Protein AF-A0A848YQM8-F1 (afdb_monomer_lite)

Foldseek 3Di:
DVVVCVVVVVDQKDKDQCCALVVFPPPAIDMDGPCQVVQLVVQPDDDPPDDDDPDRDPNSNDNDNDDDPSVCRNCVSCVVCPPPNSVVQFVVLLVVQVVVQVVVVVVQWDWDDDSPGNKTKIDHPPCQVCQQVVQVVVVVVVPDHWHWDQDPNGITIMDGRHD

Secondary structure (DSSP, 8-state):
-GGGGTTGGG-SEEEEEHHHHS-PPSS-EEEEES-HHHHHHHH----TTS---SS--GGGSSS-SS---THHHHHHHHHHHHHHHHHHHHHHHHHHHHHHHHHHHHTTPEE-S---SSEEEEE-TT-GGGHHHHHHHHHHHTS---EEEEETTEEEEEEE---

Sequence (163 aa):
MRHLVDGAERADSWAIDAHKWLDTPYDCGMAVCAHPEEVKNLLAFDAPYVPNISGLPQKDMVLELSRAARGIEVWAPLHSLERKGTAELIERCCEHAQTFAQGLEAQGFTILNEVVQNQVVATIDGHEEHMVALAKHVQISGECWFGNTVWQGRKAIRISVSN

pLDDT: mean 94.63, std 3.79, range [70.88, 98.69]

Structure (mmCIF, N/CA/C/O backbone):
data_AF-A0A848YQM8-F1
#
_entry.id   AF-A0A848YQM8-F1
#
loop_
_atom_site.group_PDB
_atom_site.id
_atom_site.type_symbol
_atom_site.label_atom_id
_atom_site.label_alt_id
_atom_site.label_comp_id
_atom_site.label_asym_id
_atom_site.label_entity_id
_atom_site.label_seq_id
_atom_site.pdbx_PDB_ins_code
_atom_site.Cartn_x
_atom_site.Cartn_y
_atom_site.Cartn_z
_atom_site.occupancy
_atom_site.B_iso_or_equiv
_atom_site.auth_seq_id
_atom_site.auth_comp_id
_atom_site.auth_asym_id
_atom_site.auth_atom_id
_atom_site.pdbx_PDB_model_num
ATOM 1 N N . MET A 1 1 ? -8.409 -12.814 -4.570 1.00 84.06 1 MET A N 1
ATOM 2 C CA . MET A 1 1 ? -8.573 -11.337 -4.561 1.00 84.06 1 MET A CA 1
ATOM 3 C C . MET A 1 1 ? -8.651 -10.660 -5.946 1.00 84.06 1 MET A C 1
ATOM 5 O O . MET A 1 1 ? -8.867 -9.459 -5.988 1.00 84.06 1 MET A O 1
ATOM 9 N N . ARG A 1 2 ? -8.517 -11.367 -7.087 1.00 87.38 2 ARG A N 1
ATOM 10 C CA . ARG A 1 2 ? -8.490 -10.739 -8.433 1.00 87.38 2 ARG A CA 1
ATOM 11 C C . ARG A 1 2 ? -9.737 -9.911 -8.785 1.00 87.38 2 ARG A C 1
ATOM 13 O O . ARG A 1 2 ? -9.587 -8.876 -9.412 1.00 87.38 2 ARG A O 1
ATOM 20 N N . HIS A 1 3 ? -10.914 -10.329 -8.324 1.00 92.62 3 HIS A N 1
ATOM 21 C CA . HIS A 1 3 ? -12.174 -9.616 -8.565 1.00 92.62 3 HIS A CA 1
ATOM 22 C C . HIS A 1 3 ? -12.184 -8.173 -8.019 1.00 92.62 3 HIS A C 1
ATOM 24 O O . HIS A 1 3 ? -12.946 -7.337 -8.485 1.00 92.62 3 HIS A O 1
ATOM 30 N N . LEU A 1 4 ? -11.323 -7.855 -7.041 1.00 92.62 4 LEU A N 1
ATOM 31 C CA . LEU A 1 4 ? -11.216 -6.506 -6.469 1.00 92.62 4 LEU A CA 1
ATOM 32 C C . LEU A 1 4 ? -10.624 -5.483 -7.441 1.00 92.62 4 LEU A C 1
ATOM 34 O O . LEU A 1 4 ? -10.710 -4.285 -7.191 1.00 92.62 4 LEU A O 1
ATOM 38 N N . VAL A 1 5 ? -9.995 -5.954 -8.517 1.00 93.31 5 VAL A N 1
ATOM 39 C CA . VAL A 1 5 ? -9.401 -5.116 -9.561 1.00 93.31 5 VAL A CA 1
ATOM 40 C C . VAL A 1 5 ? -10.067 -5.349 -10.919 1.00 93.31 5 VAL A C 1
ATOM 42 O O . VAL A 1 5 ? -9.480 -5.041 -11.953 1.00 93.31 5 VAL A O 1
ATOM 45 N N . ASP A 1 6 ? -11.290 -5.887 -10.940 1.00 95.88 6 ASP A N 1
ATOM 46 C CA . ASP A 1 6 ? -12.057 -6.028 -12.179 1.00 95.88 6 ASP A CA 1
ATOM 47 C C . ASP A 1 6 ? -12.321 -4.645 -12.797 1.00 95.88 6 ASP A C 1
ATOM 49 O O . ASP A 1 6 ? -12.800 -3.720 -12.136 1.00 95.88 6 ASP A O 1
ATOM 53 N N . GLY A 1 7 ? -11.995 -4.481 -14.080 1.00 96.25 7 GLY A N 1
ATOM 54 C CA . GLY A 1 7 ? -12.078 -3.198 -14.773 1.00 96.25 7 GLY A CA 1
ATOM 55 C C . GLY A 1 7 ? -10.799 -2.362 -14.700 1.00 96.25 7 GLY A C 1
ATOM 56 O O . GLY A 1 7 ? -10.710 -1.360 -15.415 1.00 96.25 7 GLY A O 1
ATOM 57 N N . ALA A 1 8 ? -9.809 -2.745 -13.881 1.00 93.94 8 ALA A N 1
ATOM 58 C CA . ALA A 1 8 ? -8.535 -2.029 -13.786 1.00 93.94 8 ALA A CA 1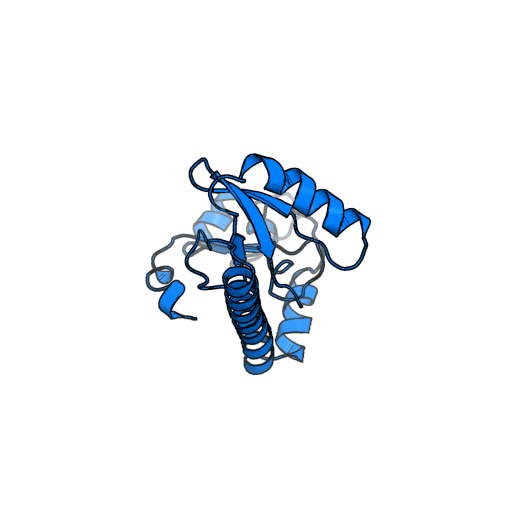
ATOM 59 C C . ALA A 1 8 ? -7.734 -2.092 -15.096 1.00 93.94 8 ALA A C 1
ATOM 61 O O . ALA A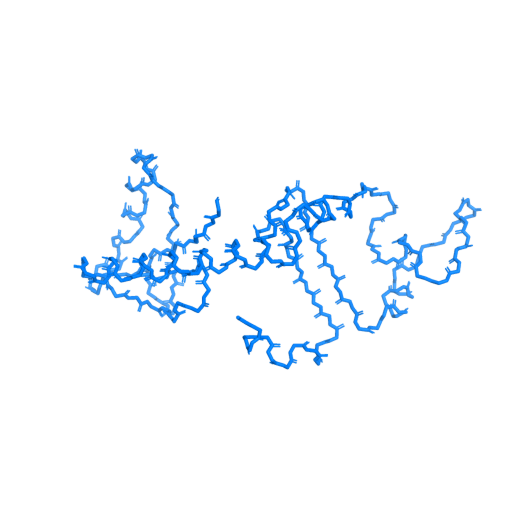 1 8 ? -6.943 -1.197 -15.383 1.00 93.94 8 ALA A O 1
ATOM 62 N N . GLU A 1 9 ? -7.966 -3.102 -15.936 1.00 93.69 9 GLU A N 1
ATOM 63 C CA . GLU A 1 9 ? -7.370 -3.217 -17.270 1.00 93.69 9 GLU A CA 1
ATOM 64 C C . GLU A 1 9 ? -7.751 -2.070 -18.219 1.00 93.69 9 GLU A C 1
ATOM 66 O O . GLU A 1 9 ? -7.092 -1.884 -19.237 1.00 93.69 9 GLU A O 1
ATOM 71 N N . ARG A 1 10 ? -8.795 -1.295 -17.891 1.00 96.38 10 ARG A N 1
ATOM 72 C CA . ARG A 1 10 ? -9.205 -0.105 -18.652 1.00 96.38 10 ARG A CA 1
ATOM 73 C C . ARG A 1 10 ? -8.457 1.168 -18.251 1.00 96.38 10 ARG A C 1
ATOM 75 O O . ARG A 1 10 ? -8.708 2.210 -18.845 1.00 96.38 10 ARG A O 1
ATOM 82 N N . ALA A 1 11 ? -7.622 1.122 -17.215 1.00 97.19 11 ALA A N 1
ATOM 83 C CA . ALA A 1 11 ? -6.862 2.286 -16.780 1.00 97.19 11 ALA A CA 1
ATOM 84 C C . ALA A 1 11 ? -5.669 2.542 -17.711 1.00 97.19 11 ALA A C 1
ATOM 86 O O . ALA A 1 11 ? -4.944 1.615 -18.066 1.00 97.19 11 ALA A O 1
ATOM 87 N N . ASP A 1 12 ? -5.412 3.812 -18.031 1.00 97.56 12 ASP A N 1
ATOM 88 C CA . ASP A 1 12 ? -4.255 4.209 -18.844 1.00 97.56 12 ASP A CA 1
ATOM 89 C C . ASP A 1 12 ? -2.919 4.041 -18.104 1.00 97.56 12 ASP A C 1
ATOM 91 O O . ASP A 1 12 ? -1.862 3.928 -18.729 1.00 97.56 12 ASP A O 1
ATOM 95 N N . SER A 1 13 ? -2.944 4.018 -16.766 1.00 95.81 13 SER A N 1
ATOM 96 C CA . SER A 1 13 ? -1.752 3.776 -15.952 1.00 95.81 13 SER A CA 1
ATOM 97 C C . SER A 1 13 ? -2.066 3.232 -14.558 1.00 95.81 13 SER A C 1
ATOM 99 O O . SER A 1 13 ? -3.145 3.477 -14.014 1.00 95.81 13 SER A O 1
ATOM 101 N N . TRP A 1 14 ? -1.129 2.470 -13.990 1.00 96.38 14 TRP A N 1
ATOM 102 C CA . TRP A 1 14 ? -1.172 1.913 -12.638 1.00 96.38 14 TRP A CA 1
ATOM 103 C C . TRP A 1 14 ? 0.087 2.338 -11.880 1.00 96.38 14 TRP A C 1
ATOM 105 O O . TRP A 1 14 ? 1.192 2.254 -12.418 1.00 96.38 14 TRP A O 1
ATOM 115 N N . ALA A 1 15 ? -0.071 2.726 -10.616 1.00 95.12 15 ALA A N 1
ATOM 116 C CA . ALA A 1 15 ? 1.039 2.940 -9.693 1.00 95.12 15 ALA A CA 1
ATOM 117 C C . ALA A 1 15 ? 1.070 1.814 -8.654 1.00 95.12 15 ALA A C 1
ATOM 119 O O . ALA A 1 15 ? 0.035 1.445 -8.097 1.00 95.12 15 ALA A O 1
ATOM 120 N N . ILE A 1 16 ? 2.255 1.263 -8.405 1.00 94.00 16 ILE A N 1
ATOM 121 C CA . ILE A 1 16 ? 2.463 0.134 -7.499 1.00 94.00 16 ILE A CA 1
ATOM 122 C C . ILE A 1 16 ? 3.617 0.468 -6.563 1.00 94.00 16 ILE A C 1
ATOM 124 O O . ILE A 1 16 ? 4.733 0.720 -7.009 1.00 94.00 16 ILE A O 1
ATOM 128 N N . ASP A 1 17 ? 3.363 0.392 -5.263 1.00 94.94 17 ASP A N 1
ATOM 129 C CA . ASP A 1 17 ? 4.403 0.450 -4.240 1.00 94.94 17 ASP A CA 1
ATOM 130 C C . ASP A 1 17 ? 4.809 -0.979 -3.869 1.00 94.94 17 ASP A C 1
ATOM 132 O O . ASP A 1 17 ? 4.209 -1.603 -2.989 1.00 94.94 17 ASP A O 1
ATOM 136 N N . ALA A 1 18 ? 5.816 -1.517 -4.558 1.00 92.69 18 ALA A N 1
ATOM 137 C CA . ALA A 1 18 ? 6.329 -2.859 -4.282 1.00 92.69 18 ALA A CA 1
ATOM 138 C C . ALA A 1 18 ? 6.853 -2.970 -2.839 1.00 92.69 18 ALA A C 1
ATOM 140 O O . ALA A 1 18 ? 6.615 -3.972 -2.167 1.00 92.69 18 ALA A O 1
ATOM 141 N N . HIS A 1 19 ? 7.419 -1.876 -2.319 1.00 92.94 19 HIS A N 1
ATOM 142 C CA . HIS A 1 19 ? 7.943 -1.785 -0.953 1.00 92.94 19 HIS A CA 1
ATOM 143 C C . HIS A 1 19 ? 6.876 -1.842 0.152 1.00 92.94 19 HIS A C 1
ATOM 145 O O . HIS A 1 19 ? 7.193 -1.695 1.330 1.00 92.94 19 HIS A O 1
ATOM 151 N N . LYS A 1 20 ? 5.598 -1.998 -0.213 1.00 92.12 20 LYS A N 1
ATOM 152 C CA . LYS A 1 20 ? 4.518 -2.263 0.736 1.00 92.12 20 LYS A CA 1
ATOM 153 C C . LYS A 1 20 ? 4.334 -3.763 0.920 1.00 92.12 20 LYS A C 1
ATOM 155 O O . LYS A 1 20 ? 4.888 -4.351 1.835 1.00 92.12 20 LYS A O 1
ATOM 160 N N . TRP A 1 21 ? 3.516 -4.381 0.073 1.00 90.00 21 TRP A N 1
ATOM 161 C CA . TRP A 1 21 ? 3.044 -5.748 0.306 1.00 90.00 21 TRP A CA 1
ATOM 162 C C . TRP A 1 21 ? 3.803 -6.805 -0.499 1.00 90.00 21 TRP A C 1
ATOM 164 O O . TRP A 1 21 ? 3.585 -7.993 -0.289 1.00 90.00 21 TRP A O 1
ATOM 174 N N . LEU A 1 22 ? 4.690 -6.384 -1.410 1.00 89.12 22 LEU A N 1
ATOM 175 C CA . LEU A 1 22 ? 5.502 -7.290 -2.227 1.00 89.12 22 LEU A CA 1
ATOM 176 C C . LEU A 1 22 ? 6.841 -7.651 -1.565 1.00 89.12 22 LEU A C 1
ATOM 178 O O . LEU A 1 22 ? 7.686 -8.267 -2.205 1.00 89.12 22 LEU A O 1
ATOM 182 N N . ASP A 1 23 ? 7.022 -7.277 -0.295 1.00 87.69 23 ASP A N 1
ATOM 183 C CA . ASP A 1 23 ? 8.195 -7.631 0.511 1.00 87.69 23 ASP A CA 1
ATOM 184 C C . ASP A 1 23 ? 9.527 -7.178 -0.123 1.00 87.69 23 ASP A C 1
ATOM 186 O O . ASP A 1 23 ? 10.541 -7.872 -0.089 1.00 87.69 23 ASP A O 1
ATOM 190 N N . THR A 1 24 ? 9.518 -5.996 -0.751 1.00 92.06 24 THR A N 1
ATOM 191 C CA . THR A 1 24 ? 10.726 -5.354 -1.287 1.00 92.06 24 THR A CA 1
ATOM 192 C C . THR A 1 24 ? 11.199 -4.237 -0.347 1.00 92.06 24 THR A C 1
ATOM 194 O O . THR A 1 24 ? 10.374 -3.600 0.312 1.00 92.06 24 THR A O 1
ATOM 197 N N . PRO A 1 25 ? 12.502 -3.916 -0.293 1.00 90.94 25 PRO A N 1
ATOM 198 C CA . PRO A 1 25 ? 12.985 -2.772 0.477 1.00 90.94 25 PRO A CA 1
ATOM 199 C C . PRO A 1 25 ? 12.498 -1.433 -0.102 1.00 90.94 25 PRO A C 1
ATOM 201 O O . PRO A 1 25 ? 12.072 -1.340 -1.255 1.00 90.94 25 PRO A O 1
ATOM 204 N N . TYR A 1 26 ? 12.574 -0.378 0.714 1.00 92.31 26 TYR A N 1
ATOM 205 C CA . TYR A 1 26 ? 12.494 1.000 0.226 1.00 92.31 26 TYR A CA 1
ATOM 206 C C . TYR A 1 26 ? 13.811 1.393 -0.474 1.00 92.31 26 TYR A C 1
ATOM 208 O O . TYR A 1 26 ? 14.879 1.050 0.027 1.00 92.31 26 TYR A O 1
ATOM 216 N N . ASP A 1 27 ? 13.799 2.172 -1.559 1.00 90.81 27 ASP A N 1
ATOM 217 C CA . ASP A 1 27 ? 12.653 2.671 -2.325 1.00 90.81 27 ASP A CA 1
ATOM 218 C C . ASP A 1 27 ? 12.252 1.705 -3.455 1.00 90.81 27 ASP A C 1
ATOM 220 O O . ASP A 1 27 ? 13.081 1.264 -4.241 1.00 90.81 27 ASP A O 1
ATOM 224 N N . CYS A 1 28 ? 10.959 1.396 -3.601 1.00 92.44 28 CYS A N 1
ATOM 225 C CA . CYS A 1 28 ? 10.532 0.514 -4.691 1.00 92.44 28 CYS A CA 1
ATOM 226 C C . CYS A 1 28 ? 9.112 0.818 -5.167 1.00 92.44 28 CYS A C 1
ATOM 228 O O . CYS A 1 28 ? 8.128 0.301 -4.632 1.00 92.44 28 CYS A O 1
ATOM 230 N N . GLY A 1 29 ? 9.016 1.725 -6.137 1.00 92.31 29 GLY A N 1
ATOM 231 C CA . GLY A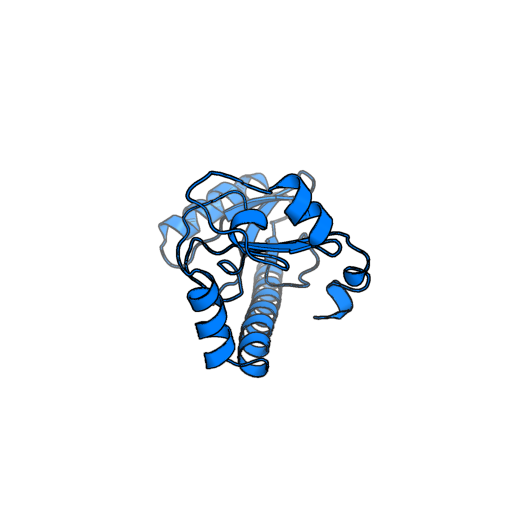 1 29 ? 7.778 2.091 -6.819 1.00 92.31 29 GLY A CA 1
ATOM 232 C C . GLY A 1 29 ? 7.842 1.733 -8.302 1.00 92.31 29 GLY A C 1
ATOM 233 O O . GLY A 1 29 ? 8.907 1.787 -8.922 1.00 92.31 29 GLY A O 1
ATOM 234 N N . MET A 1 30 ? 6.700 1.376 -8.878 1.00 92.81 30 MET A N 1
ATOM 235 C CA . MET A 1 30 ? 6.548 1.057 -10.293 1.00 92.81 30 MET A CA 1
ATOM 236 C C . MET A 1 30 ? 5.370 1.830 -10.877 1.00 92.81 30 MET A C 1
ATOM 238 O O . MET A 1 30 ? 4.312 1.928 -10.257 1.00 92.81 30 MET A O 1
ATOM 242 N N . ALA A 1 31 ? 5.550 2.329 -12.097 1.00 93.56 31 ALA A N 1
ATOM 243 C CA . ALA A 1 31 ? 4.473 2.837 -12.933 1.00 93.56 3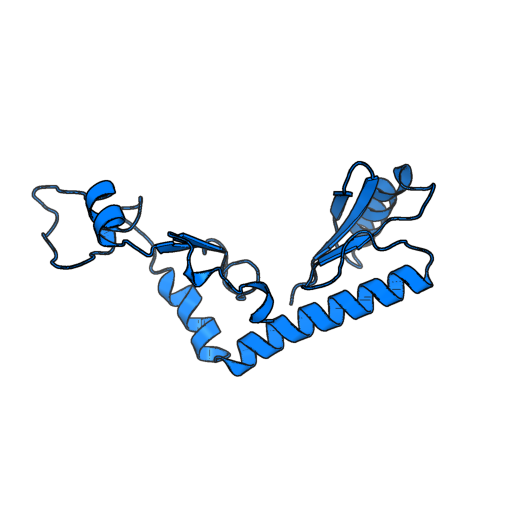1 ALA A CA 1
ATOM 244 C C . ALA A 1 31 ? 4.324 1.909 -14.141 1.00 93.56 31 ALA A C 1
ATOM 246 O O . ALA A 1 31 ? 5.307 1.599 -14.816 1.00 93.56 31 ALA A O 1
ATOM 247 N N . VAL A 1 32 ? 3.105 1.446 -14.395 1.00 94.38 32 VAL A N 1
ATOM 248 C CA . VAL A 1 32 ? 2.751 0.652 -15.575 1.00 94.38 32 VAL A CA 1
ATOM 249 C C . VAL A 1 32 ? 1.835 1.516 -16.426 1.00 94.38 32 VAL A C 1
ATOM 251 O O . VAL A 1 32 ? 0.795 1.937 -15.934 1.00 94.38 32 VAL A O 1
ATOM 254 N N . CYS A 1 33 ? 2.205 1.793 -17.674 1.00 95.38 33 CYS A N 1
ATOM 255 C CA . CYS A 1 33 ? 1.445 2.674 -18.564 1.00 95.38 33 CYS A CA 1
ATOM 256 C C . CYS A 1 33 ? 0.989 1.910 -19.808 1.00 95.38 33 CYS A C 1
ATOM 258 O O . CYS A 1 33 ? 1.789 1.204 -20.423 1.00 95.38 33 CYS A O 1
ATOM 260 N N . ALA A 1 34 ? -0.277 2.075 -20.191 1.00 96.31 34 ALA A N 1
ATOM 261 C CA . ALA A 1 34 ? -0.865 1.441 -21.370 1.00 96.31 34 ALA A CA 1
ATOM 262 C C . ALA A 1 34 ? -0.306 2.012 -22.686 1.00 96.31 34 ALA A C 1
ATOM 264 O O . ALA A 1 34 ? -0.202 1.285 -23.673 1.00 96.31 34 ALA A O 1
ATOM 265 N N . HIS A 1 35 ? 0.116 3.283 -22.671 1.00 96.06 35 HIS A N 1
ATOM 266 C CA . HIS A 1 35 ? 0.651 4.015 -23.828 1.00 96.06 35 HIS A CA 1
ATOM 267 C C . HIS A 1 35 ? 2.140 4.358 -23.620 1.00 96.06 35 HIS A C 1
ATOM 269 O O . HIS A 1 35 ? 2.492 5.512 -23.371 1.00 96.06 35 HIS A O 1
ATOM 275 N N . PRO A 1 36 ? 3.058 3.373 -23.665 1.00 95.50 36 PRO A N 1
ATOM 276 C CA . PRO A 1 36 ? 4.461 3.591 -23.306 1.00 95.50 36 PRO A CA 1
ATOM 277 C C . PRO A 1 36 ? 5.204 4.540 -24.258 1.00 95.50 36 PRO A C 1
ATOM 279 O O . PRO A 1 36 ? 6.129 5.223 -23.828 1.00 95.50 36 PRO A O 1
ATOM 282 N N . GLU A 1 37 ? 4.793 4.633 -25.525 1.00 95.94 37 GLU A N 1
ATOM 283 C CA . GLU A 1 37 ? 5.380 5.591 -26.472 1.00 95.94 37 GLU A CA 1
ATOM 284 C C . GLU A 1 37 ? 5.054 7.046 -26.098 1.00 95.94 37 GLU A C 1
ATOM 286 O O . GLU A 1 37 ? 5.875 7.932 -26.318 1.00 95.94 37 GLU A O 1
ATOM 291 N N . GLU A 1 38 ? 3.896 7.314 -25.484 1.00 96.00 38 GLU A N 1
ATOM 292 C CA . GLU A 1 38 ? 3.566 8.657 -24.988 1.00 96.00 38 GLU A CA 1
ATOM 293 C C . GLU A 1 38 ? 4.456 9.040 -23.804 1.00 96.00 38 GLU A C 1
ATOM 295 O O . GLU A 1 38 ? 4.987 10.149 -23.769 1.00 96.00 38 GLU A O 1
ATOM 300 N N . VAL A 1 39 ? 4.688 8.098 -22.880 1.00 96.06 39 VAL A N 1
ATOM 301 C CA . VAL A 1 39 ? 5.633 8.277 -21.764 1.00 96.06 39 VAL A CA 1
ATOM 302 C C . VAL A 1 39 ? 7.030 8.566 -22.299 1.00 96.06 39 VAL A C 1
ATOM 304 O O . VAL A 1 39 ? 7.652 9.542 -21.884 1.00 96.06 39 VAL A O 1
ATOM 307 N N . LYS A 1 40 ? 7.488 7.764 -23.266 1.00 95.25 40 LYS A N 1
ATOM 308 C CA . LYS A 1 40 ? 8.775 7.960 -23.926 1.00 95.25 40 LYS A CA 1
ATOM 309 C C . LYS A 1 40 ? 8.900 9.343 -24.544 1.00 95.25 40 LYS A C 1
ATOM 311 O O . LYS A 1 40 ? 9.881 10.030 -24.301 1.00 95.25 40 LYS A O 1
ATOM 316 N N . ASN A 1 41 ? 7.923 9.756 -25.348 1.00 94.00 41 ASN A N 1
ATOM 317 C CA . ASN A 1 41 ? 7.964 11.046 -26.034 1.00 94.00 41 ASN A CA 1
ATOM 318 C C . ASN A 1 41 ? 7.950 12.223 -25.051 1.00 94.00 41 ASN A C 1
ATOM 320 O O . ASN A 1 41 ? 8.589 13.238 -25.311 1.00 94.00 41 ASN A O 1
ATOM 324 N N . LEU A 1 42 ? 7.240 12.082 -23.928 1.00 94.62 42 LEU A N 1
ATOM 325 C CA . LEU A 1 42 ? 7.181 13.096 -22.879 1.00 94.62 42 LEU A CA 1
ATOM 326 C C . LEU A 1 42 ? 8.502 13.223 -22.110 1.00 94.62 42 LEU A C 1
ATOM 328 O O . LEU A 1 42 ? 8.896 14.333 -21.756 1.00 94.62 42 LEU A O 1
ATOM 332 N N . LEU A 1 43 ? 9.155 12.097 -21.819 1.00 94.50 43 LEU A N 1
ATOM 333 C CA . LEU A 1 43 ? 10.337 12.029 -20.955 1.00 94.50 43 LEU A CA 1
ATOM 334 C C . LEU A 1 43 ? 11.655 11.896 -21.727 1.00 94.50 43 LEU A C 1
ATOM 336 O O . LEU A 1 43 ? 12.713 11.789 -21.109 1.00 94.50 43 LEU A O 1
ATOM 340 N N . ALA A 1 44 ? 11.602 11.904 -23.061 1.00 92.56 44 ALA A N 1
ATOM 341 C CA . ALA A 1 44 ? 12.765 11.728 -23.913 1.00 92.56 44 ALA A CA 1
ATOM 342 C C . ALA A 1 44 ? 13.870 12.727 -23.562 1.00 92.56 44 ALA A C 1
ATOM 344 O O . ALA A 1 44 ? 13.677 13.944 -23.596 1.00 92.56 44 ALA A O 1
ATOM 345 N N . PHE A 1 45 ? 15.054 12.192 -23.282 1.00 90.19 45 PHE A N 1
ATOM 346 C CA . PHE A 1 45 ? 16.248 12.985 -23.043 1.00 90.19 45 PHE A CA 1
ATOM 347 C C . PHE A 1 45 ? 17.286 12.724 -24.130 1.00 90.19 45 PHE A C 1
ATOM 349 O O . PHE A 1 45 ? 17.669 11.575 -24.385 1.00 90.19 45 PHE A O 1
ATOM 356 N N . ASP A 1 46 ? 17.775 13.804 -24.737 1.00 89.38 46 ASP A N 1
ATOM 357 C CA . ASP A 1 46 ? 18.821 13.761 -25.751 1.00 89.38 46 ASP A CA 1
ATOM 358 C C . ASP A 1 46 ? 20.007 14.648 -25.364 1.00 89.38 46 ASP A C 1
ATOM 360 O O . ASP A 1 46 ? 19.851 15.752 -24.838 1.00 89.38 46 ASP A O 1
ATOM 364 N N . ALA A 1 47 ? 21.208 14.143 -25.628 1.00 90.06 47 ALA A N 1
ATOM 365 C CA . ALA A 1 47 ? 22.454 14.875 -25.477 1.00 90.06 47 ALA A CA 1
ATOM 366 C C . ALA A 1 47 ? 23.532 14.240 -26.372 1.00 90.06 47 ALA A C 1
ATOM 368 O O . ALA A 1 47 ? 23.514 13.026 -26.563 1.00 90.06 47 ALA A O 1
ATOM 369 N N . PRO A 1 48 ? 24.540 14.998 -26.853 1.00 93.19 48 PRO A N 1
ATOM 370 C CA . PRO A 1 48 ? 25.520 14.493 -27.826 1.00 93.19 48 PRO A CA 1
ATOM 371 C C . PRO A 1 48 ? 26.306 13.244 -27.398 1.00 93.19 48 PRO A C 1
ATOM 373 O O . PRO A 1 48 ? 26.843 12.531 -28.240 1.00 93.19 48 PRO A O 1
ATOM 376 N N . TYR A 1 49 ? 26.415 13.003 -26.091 1.00 90.12 49 TYR A N 1
ATOM 377 C CA . TYR A 1 49 ? 27.123 11.862 -25.509 1.00 90.12 49 TYR A CA 1
ATOM 378 C C . TYR A 1 49 ? 26.195 10.700 -25.125 1.00 90.12 49 TYR A C 1
ATOM 380 O O . TYR A 1 49 ? 26.677 9.657 -24.683 1.00 90.12 49 TYR A O 1
ATOM 388 N N . VAL A 1 50 ? 24.876 10.871 -25.244 1.00 88.00 50 VAL A N 1
ATOM 389 C CA . VAL A 1 50 ? 23.889 9.847 -24.902 1.00 88.00 50 VAL A CA 1
ATOM 390 C C . VAL A 1 50 ? 23.567 9.049 -26.165 1.00 88.00 50 VAL A C 1
ATOM 392 O O . VAL A 1 50 ? 23.146 9.626 -27.165 1.00 88.00 50 VAL A O 1
ATOM 395 N N . PRO A 1 51 ? 23.758 7.719 -26.159 1.00 85.56 51 PRO A N 1
ATOM 396 C CA . PRO A 1 51 ? 23.444 6.905 -27.319 1.00 85.56 51 PRO A CA 1
ATOM 397 C C . PRO A 1 51 ? 21.937 6.908 -27.580 1.00 85.56 51 PRO A C 1
ATOM 399 O O . PRO A 1 51 ? 21.124 6.772 -26.660 1.00 85.56 51 PRO A O 1
ATOM 402 N N . ASN A 1 52 ? 21.572 7.000 -28.856 1.00 84.25 52 ASN A N 1
ATOM 403 C CA . ASN A 1 52 ? 20.196 6.796 -29.275 1.00 84.25 52 ASN A CA 1
ATOM 404 C C . ASN A 1 52 ? 19.901 5.289 -29.289 1.00 84.25 52 ASN A C 1
ATOM 406 O O . ASN A 1 52 ? 20.520 4.529 -30.036 1.00 84.25 52 ASN A O 1
ATOM 410 N N . ILE A 1 53 ? 18.992 4.856 -28.417 1.00 87.50 53 ILE A N 1
ATOM 411 C CA . ILE A 1 53 ? 18.611 3.453 -28.245 1.00 87.50 53 ILE A CA 1
ATOM 412 C C . ILE A 1 53 ? 17.190 3.288 -28.788 1.00 87.50 53 ILE A C 1
ATOM 414 O O . ILE A 1 53 ? 16.265 3.969 -28.349 1.00 87.50 53 ILE A O 1
ATOM 418 N N . SER A 1 54 ? 17.009 2.369 -29.737 1.00 87.50 54 SER A N 1
ATOM 419 C CA . SER A 1 54 ? 15.697 2.060 -30.315 1.00 87.50 54 SER A CA 1
ATOM 420 C C . SER A 1 54 ? 14.745 1.423 -29.297 1.00 87.50 54 SER A C 1
ATOM 422 O O . SER A 1 54 ? 15.181 0.707 -28.397 1.00 87.50 54 SER A O 1
ATOM 424 N N . GLY A 1 55 ? 13.436 1.589 -29.502 1.00 92.06 55 GLY A N 1
ATOM 425 C CA . GLY A 1 55 ? 12.401 1.026 -28.628 1.00 92.06 55 GLY A CA 1
ATOM 426 C C . GLY A 1 55 ? 12.092 1.936 -27.440 1.00 92.06 55 GLY A C 1
ATOM 427 O O . GLY A 1 55 ? 12.008 3.150 -27.619 1.00 92.06 55 GLY A O 1
ATOM 428 N N . LEU A 1 56 ? 11.926 1.347 -26.253 1.00 92.00 56 LEU A N 1
ATOM 429 C CA . LEU A 1 56 ? 11.574 2.024 -24.997 1.00 92.00 56 LEU A CA 1
ATOM 430 C C . LEU A 1 56 ? 12.772 2.013 -24.028 1.00 92.00 56 LEU A C 1
ATOM 432 O O . LEU A 1 56 ? 12.785 1.238 -23.065 1.00 92.00 56 LEU A O 1
ATOM 436 N N . PRO A 1 57 ? 13.836 2.791 -24.293 1.00 91.88 57 PRO A N 1
ATOM 437 C CA . PRO A 1 57 ? 15.004 2.795 -23.426 1.00 91.88 57 PRO A CA 1
ATOM 438 C C . PRO A 1 57 ? 14.654 3.376 -22.057 1.00 91.88 57 PRO A C 1
ATOM 440 O O . PRO A 1 57 ? 13.984 4.397 -21.959 1.00 91.88 57 PRO A O 1
ATOM 443 N N . GLN A 1 58 ? 15.161 2.764 -20.986 1.00 89.75 58 GLN A N 1
ATOM 444 C CA . GLN A 1 58 ? 14.799 3.146 -19.615 1.00 89.75 58 GLN A CA 1
ATOM 445 C C . GLN A 1 58 ? 15.020 4.635 -19.306 1.00 89.75 58 GLN A C 1
ATOM 447 O O . GLN A 1 58 ? 14.217 5.201 -18.573 1.00 89.75 58 GLN A O 1
ATOM 452 N N . LYS A 1 59 ? 16.052 5.267 -19.889 1.00 91.06 59 LYS A N 1
ATOM 453 C CA . LYS A 1 59 ? 16.343 6.704 -19.726 1.00 91.06 59 LYS A CA 1
ATOM 454 C C . LYS A 1 59 ? 15.197 7.626 -20.157 1.00 91.06 59 LYS A C 1
ATOM 456 O O . LYS A 1 59 ? 15.103 8.727 -19.642 1.00 91.06 59 LYS A O 1
ATOM 461 N N . ASP A 1 60 ? 14.357 7.164 -21.083 1.00 93.94 60 ASP A N 1
ATOM 462 C CA . ASP A 1 60 ? 13.218 7.916 -21.615 1.00 93.94 60 ASP A CA 1
ATOM 463 C C . ASP A 1 60 ? 11.900 7.430 -20.996 1.00 93.94 60 ASP A C 1
ATOM 465 O O . ASP A 1 60 ? 10.836 7.878 -21.380 1.00 93.94 60 ASP A O 1
ATOM 469 N N . MET A 1 61 ? 11.932 6.489 -20.049 1.00 93.56 61 MET A N 1
ATOM 470 C CA . MET A 1 61 ? 10.725 5.914 -19.436 1.00 93.56 61 MET A CA 1
ATOM 471 C C . MET A 1 61 ? 10.536 6.342 -17.979 1.00 93.56 61 MET A C 1
ATOM 473 O O . MET A 1 61 ? 9.567 5.936 -17.339 1.00 93.56 61 MET A O 1
ATOM 477 N N . VAL A 1 62 ? 11.466 7.129 -17.434 1.00 91.94 62 VAL A N 1
ATOM 478 C CA . VAL A 1 62 ? 11.431 7.657 -16.067 1.00 91.94 62 VAL A CA 1
ATOM 479 C C . VAL A 1 62 ? 12.034 9.057 -16.006 1.00 91.94 62 VAL A C 1
ATOM 481 O O . VAL A 1 62 ? 12.675 9.509 -16.945 1.00 91.94 62 VAL A O 1
ATOM 484 N N . LEU A 1 63 ? 11.844 9.737 -14.875 1.00 90.69 63 LEU A N 1
ATOM 485 C CA . LEU A 1 63 ? 12.383 11.080 -14.632 1.00 90.69 63 LEU A CA 1
ATOM 486 C C . LEU A 1 63 ? 13.896 11.091 -14.335 1.00 90.69 63 LEU A C 1
ATOM 488 O O . LEU A 1 63 ? 14.544 12.126 -14.462 1.00 90.69 63 LEU A O 1
ATOM 492 N N . GLU A 1 64 ? 14.456 9.963 -13.894 1.00 90.62 64 GLU A N 1
ATOM 493 C CA . GLU A 1 64 ? 15.861 9.834 -13.492 1.00 90.62 64 GLU A CA 1
ATOM 494 C C . GLU A 1 64 ? 16.728 9.360 -14.674 1.00 90.62 64 GLU A C 1
ATOM 496 O O . GLU A 1 64 ? 16.484 8.283 -15.218 1.00 90.62 64 GLU A O 1
ATOM 501 N N . LEU A 1 65 ? 17.793 10.096 -15.025 1.00 87.06 65 LEU A N 1
ATOM 502 C CA . LEU A 1 65 ? 18.771 9.621 -16.020 1.00 87.06 65 LEU A CA 1
ATOM 503 C C . LEU A 1 65 ? 19.669 8.512 -15.443 1.00 87.06 65 LEU A C 1
ATOM 505 O O . LEU A 1 65 ? 19.819 7.444 -16.034 1.00 87.06 65 LEU A O 1
ATOM 509 N N . SER A 1 66 ? 20.247 8.762 -14.265 1.00 89.75 66 SER A N 1
ATOM 510 C CA . SER A 1 66 ? 21.009 7.773 -13.496 1.00 89.75 66 SER A CA 1
ATOM 511 C C . SER A 1 66 ? 20.103 7.132 -12.455 1.00 89.75 66 SER A C 1
ATOM 513 O O . SER A 1 66 ? 19.487 7.846 -11.668 1.00 89.75 66 SER A O 1
ATOM 515 N N . ARG A 1 67 ? 20.059 5.798 -12.399 1.00 88.88 67 ARG A N 1
ATOM 516 C CA . ARG A 1 67 ? 19.245 5.069 -11.418 1.00 88.88 67 ARG A CA 1
ATOM 517 C C . ARG A 1 67 ? 19.882 3.754 -10.989 1.00 88.88 67 ARG A C 1
ATOM 519 O O . ARG A 1 67 ? 20.607 3.126 -11.757 1.00 88.88 67 ARG A O 1
ATOM 526 N N . ALA A 1 68 ? 19.555 3.317 -9.777 1.00 90.19 68 ALA A N 1
ATOM 527 C CA . ALA A 1 68 ? 19.900 1.984 -9.302 1.00 90.19 68 ALA A CA 1
ATOM 528 C C . ALA A 1 68 ? 19.119 0.900 -10.065 1.00 90.19 68 ALA A C 1
ATOM 530 O O . ALA A 1 68 ? 18.027 1.139 -10.597 1.00 90.19 68 ALA A O 1
ATOM 531 N N . ALA A 1 69 ? 19.653 -0.321 -10.061 1.00 91.06 69 ALA A N 1
ATOM 532 C CA . ALA A 1 69 ? 19.035 -1.500 -10.662 1.00 91.06 69 ALA A CA 1
ATOM 533 C C . ALA A 1 69 ? 17.859 -2.049 -9.820 1.00 91.06 69 ALA A C 1
ATOM 535 O O . ALA A 1 69 ? 17.789 -3.248 -9.559 1.00 91.06 69 ALA A O 1
ATOM 536 N N . ARG A 1 70 ? 16.906 -1.184 -9.431 1.00 90.00 70 ARG A N 1
ATOM 537 C CA . ARG A 1 70 ? 15.749 -1.506 -8.562 1.00 90.00 70 ARG A CA 1
ATOM 538 C C . ARG A 1 70 ? 14.886 -2.665 -9.087 1.00 90.00 70 ARG A C 1
ATOM 540 O O . ARG A 1 70 ? 14.197 -3.327 -8.324 1.00 90.00 70 ARG A O 1
ATOM 547 N N . GLY A 1 71 ? 14.948 -2.958 -10.390 1.00 91.81 71 GLY A N 1
ATOM 548 C CA . GLY A 1 71 ? 14.283 -4.132 -10.966 1.00 91.81 71 GLY A CA 1
ATOM 549 C C . GLY A 1 71 ? 14.750 -5.461 -10.354 1.00 91.81 71 GLY A C 1
ATOM 550 O O . GLY A 1 71 ? 13.955 -6.389 -10.267 1.00 91.81 71 GLY A O 1
ATOM 551 N N . ILE A 1 72 ? 16.000 -5.543 -9.881 1.00 93.62 72 ILE A N 1
ATOM 552 C CA . ILE A 1 72 ? 16.533 -6.732 -9.197 1.00 93.62 72 ILE A CA 1
ATOM 553 C C . ILE A 1 72 ? 15.835 -6.938 -7.848 1.00 93.62 72 ILE A C 1
ATOM 555 O O . ILE A 1 72 ? 15.504 -8.069 -7.505 1.00 93.62 72 ILE A O 1
ATOM 559 N N . GLU A 1 73 ? 15.562 -5.860 -7.114 1.00 92.81 73 GLU A N 1
ATOM 560 C CA . GLU A 1 73 ? 14.905 -5.907 -5.801 1.00 92.81 73 GLU A CA 1
ATOM 561 C C . GLU A 1 73 ? 13.439 -6.337 -5.890 1.00 92.81 73 GLU A C 1
ATOM 563 O O . GLU A 1 73 ? 12.924 -6.926 -4.949 1.00 92.81 73 GLU A O 1
ATOM 568 N N . VAL A 1 74 ? 12.782 -6.099 -7.030 1.00 93.88 74 VAL A N 1
ATOM 569 C CA . VAL A 1 74 ? 11.444 -6.641 -7.328 1.00 93.88 74 VAL A CA 1
ATOM 570 C C . VAL A 1 74 ? 11.534 -8.085 -7.816 1.00 93.88 74 VAL A C 1
ATOM 572 O O . VAL A 1 74 ? 10.746 -8.940 -7.415 1.00 93.88 74 VAL A O 1
ATOM 575 N N . TRP A 1 75 ? 12.494 -8.372 -8.698 1.00 94.88 75 TRP A N 1
ATOM 576 C CA . TRP A 1 75 ? 12.655 -9.697 -9.287 1.00 94.88 75 TRP A CA 1
ATOM 577 C C . TRP A 1 75 ? 13.015 -10.755 -8.242 1.00 94.88 75 TRP A C 1
ATOM 579 O O . TRP A 1 75 ? 12.455 -11.844 -8.283 1.00 94.8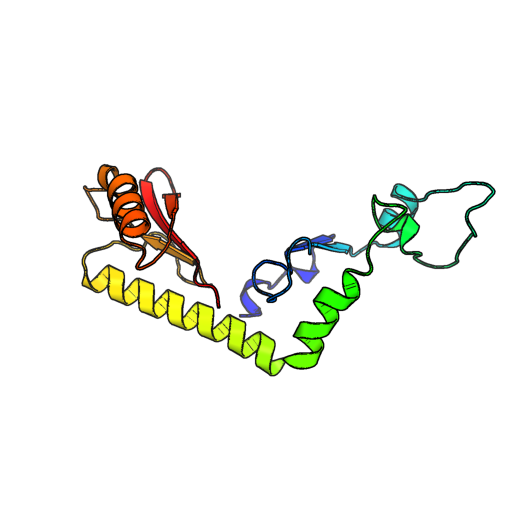8 75 TRP A O 1
ATOM 589 N N . ALA A 1 76 ? 13.904 -10.449 -7.296 1.00 94.38 76 ALA A N 1
ATOM 590 C CA . ALA A 1 76 ? 14.390 -11.408 -6.308 1.00 94.38 76 ALA A CA 1
ATOM 591 C C . ALA A 1 76 ? 13.276 -12.035 -5.437 1.00 94.38 76 ALA A C 1
ATOM 593 O O . ALA A 1 76 ? 13.191 -13.266 -5.418 1.00 94.38 76 ALA A O 1
ATOM 594 N N . PRO A 1 77 ? 12.390 -11.272 -4.759 1.00 92.62 77 PRO A N 1
ATOM 595 C CA . PRO A 1 77 ? 11.300 -11.860 -3.980 1.00 92.62 77 PRO A CA 1
ATOM 596 C C . PRO A 1 77 ? 10.265 -12.557 -4.865 1.00 92.62 77 PRO A C 1
ATOM 598 O O . PRO A 1 77 ? 9.831 -13.654 -4.524 1.00 92.62 77 PRO A O 1
ATOM 601 N N . LEU A 1 78 ? 9.924 -11.997 -6.034 1.00 94.25 78 LEU A N 1
ATOM 602 C CA . LEU A 1 78 ? 9.014 -12.651 -6.986 1.00 94.25 78 LEU A CA 1
ATOM 603 C C . LEU A 1 78 ? 9.564 -13.984 -7.504 1.00 94.25 78 LEU A C 1
ATOM 605 O O . LEU A 1 78 ? 8.802 -14.922 -7.720 1.00 94.25 78 LEU A O 1
ATOM 609 N N . HIS A 1 79 ? 10.874 -14.068 -7.729 1.00 96.00 79 HIS A N 1
ATOM 610 C CA . HIS A 1 79 ? 11.531 -15.286 -8.182 1.00 96.00 79 HIS A CA 1
ATOM 611 C C . HIS A 1 79 ? 11.649 -16.316 -7.056 1.00 96.00 79 HIS A C 1
ATOM 613 O O . HIS A 1 79 ? 11.403 -17.491 -7.290 1.00 96.00 79 HIS A O 1
ATOM 619 N N . SER A 1 80 ? 11.983 -15.872 -5.842 1.00 95.56 80 SER A N 1
ATOM 620 C CA . SER A 1 80 ? 12.141 -16.733 -4.664 1.00 95.56 80 SER A CA 1
ATOM 621 C C . SER A 1 80 ? 10.814 -17.330 -4.181 1.00 95.56 80 SER A C 1
ATOM 623 O O . SER A 1 80 ? 10.731 -18.524 -3.907 1.00 95.56 80 SER A O 1
ATOM 625 N N . LEU A 1 81 ? 9.765 -16.507 -4.084 1.00 94.88 81 LEU A N 1
ATOM 626 C CA . LEU A 1 81 ? 8.441 -16.932 -3.617 1.00 94.88 81 LEU A CA 1
ATOM 627 C C . LEU A 1 81 ? 7.599 -17.562 -4.729 1.00 94.88 81 LEU A C 1
ATOM 629 O O . LEU A 1 81 ? 6.637 -18.284 -4.452 1.00 94.88 81 LEU A O 1
ATOM 633 N N . GLU A 1 82 ? 7.937 -17.258 -5.982 1.00 96.12 82 GLU A N 1
ATOM 634 C CA . GLU A 1 82 ? 7.110 -17.525 -7.151 1.00 96.12 82 GLU A CA 1
ATOM 635 C C . GLU A 1 82 ? 5.681 -16.970 -6.995 1.00 96.12 82 GLU A C 1
ATOM 637 O O . GLU A 1 82 ? 5.301 -16.309 -6.025 1.00 96.12 82 GLU A O 1
ATOM 642 N N . ARG A 1 83 ? 4.822 -17.258 -7.974 1.00 94.69 83 ARG A N 1
ATOM 643 C CA . ARG A 1 83 ? 3.425 -16.809 -7.941 1.00 94.69 83 ARG A CA 1
ATOM 644 C C . ARG A 1 83 ? 2.673 -17.319 -6.710 1.00 94.69 83 ARG A C 1
ATOM 646 O O . ARG A 1 83 ? 1.825 -16.606 -6.179 1.00 94.69 83 ARG A O 1
ATOM 653 N N . LYS A 1 84 ? 2.932 -18.569 -6.316 1.00 96.31 84 LYS A N 1
ATOM 654 C CA . LYS A 1 84 ? 2.211 -19.235 -5.230 1.00 96.31 84 LYS A CA 1
ATOM 655 C C . LYS A 1 84 ? 2.587 -18.639 -3.874 1.00 96.31 84 LYS A C 1
ATOM 657 O O . LYS A 1 84 ? 1.686 -18.246 -3.146 1.00 96.31 84 LYS A O 1
ATOM 662 N N . GLY A 1 85 ? 3.877 -18.496 -3.573 1.00 95.62 85 GLY A N 1
ATOM 663 C CA . GLY A 1 85 ? 4.322 -17.941 -2.296 1.00 95.62 85 GLY A CA 1
ATOM 664 C C . GLY A 1 85 ? 3.934 -16.473 -2.129 1.00 95.62 85 GLY A C 1
ATOM 665 O O . GLY A 1 85 ? 3.499 -16.078 -1.051 1.00 95.62 85 GLY A O 1
ATOM 666 N N . THR A 1 86 ? 3.992 -15.668 -3.199 1.00 94.50 86 THR A N 1
ATOM 667 C CA . THR A 1 86 ? 3.492 -14.284 -3.144 1.00 94.50 86 THR A CA 1
ATOM 668 C C . THR A 1 86 ? 1.989 -14.238 -2.859 1.00 94.50 86 THR A C 1
ATOM 670 O O . THR A 1 86 ? 1.548 -13.419 -2.057 1.00 94.50 86 THR A O 1
ATOM 673 N N . ALA A 1 87 ? 1.193 -15.116 -3.480 1.00 94.56 87 ALA A N 1
ATOM 674 C CA . ALA A 1 87 ? -0.242 -15.185 -3.208 1.00 94.56 87 ALA A CA 1
ATOM 675 C C . ALA A 1 87 ? -0.528 -15.604 -1.757 1.00 94.56 87 ALA A C 1
ATOM 677 O O . ALA A 1 87 ? -1.295 -14.925 -1.084 1.00 94.56 87 ALA A O 1
ATOM 678 N N . GLU A 1 88 ? 0.141 -16.646 -1.257 1.00 94.94 88 GLU A N 1
ATOM 679 C CA . GLU A 1 88 ? -0.020 -17.136 0.120 1.00 94.94 88 GLU A CA 1
ATOM 680 C C . GLU A 1 88 ? 0.360 -16.078 1.167 1.00 94.94 88 GLU A C 1
ATOM 682 O O . GLU A 1 88 ? -0.325 -15.939 2.179 1.00 94.94 88 GLU A O 1
ATOM 687 N N . LEU A 1 89 ? 1.420 -15.297 0.925 1.00 94.50 89 LEU A N 1
ATOM 688 C CA . LEU A 1 89 ? 1.817 -14.183 1.793 1.00 94.50 89 LEU A CA 1
ATOM 689 C C . LEU A 1 89 ? 0.695 -13.141 1.906 1.00 94.50 89 LEU A C 1
ATOM 691 O O . LEU A 1 89 ? 0.320 -12.745 3.010 1.00 94.50 89 LEU A O 1
ATOM 695 N N . ILE A 1 90 ? 0.144 -12.721 0.766 1.00 94.56 90 ILE A N 1
ATOM 696 C CA . ILE A 1 90 ? -0.939 -11.732 0.694 1.00 94.56 90 ILE A CA 1
ATOM 697 C C . ILE A 1 90 ? -2.207 -12.277 1.363 1.00 94.56 90 ILE A C 1
ATOM 699 O O . ILE A 1 90 ? -2.800 -11.608 2.210 1.00 94.56 90 ILE A O 1
ATOM 703 N N . GLU A 1 91 ? -2.610 -13.499 1.013 1.00 94.88 91 GLU A N 1
ATOM 704 C CA . GLU A 1 91 ? -3.822 -14.144 1.526 1.00 94.88 91 GLU A CA 1
ATOM 705 C C . GLU A 1 91 ? -3.762 -14.310 3.050 1.00 94.88 91 GLU A C 1
ATOM 707 O O . GLU A 1 91 ? -4.705 -13.918 3.739 1.00 94.88 91 GLU A O 1
ATOM 712 N N . ARG A 1 92 ? -2.617 -14.734 3.601 1.00 95.88 92 ARG A N 1
ATOM 713 C CA . ARG A 1 92 ? -2.415 -14.847 5.053 1.00 95.88 92 ARG A CA 1
ATOM 714 C C . ARG A 1 92 ? -2.565 -13.509 5.781 1.00 95.88 92 ARG A C 1
ATOM 716 O O . ARG A 1 92 ? -3.187 -13.449 6.839 1.00 95.88 92 ARG A O 1
ATOM 723 N N . CYS A 1 93 ? -2.032 -12.414 5.233 1.00 96.62 93 CYS A N 1
ATOM 724 C CA . CYS A 1 93 ? -2.232 -11.083 5.821 1.00 96.62 93 CYS A CA 1
ATOM 725 C C . CYS A 1 93 ? -3.719 -10.676 5.839 1.00 96.62 93 CYS A C 1
ATOM 727 O O . CYS A 1 93 ? -4.161 -10.024 6.787 1.00 96.62 93 CYS A O 1
ATOM 729 N N . CYS A 1 94 ? -4.503 -11.058 4.824 1.00 96.81 94 CYS A N 1
ATOM 730 C CA . CYS A 1 94 ? -5.951 -10.825 4.806 1.00 96.81 94 CYS A CA 1
ATOM 731 C C . CYS A 1 94 ? -6.694 -11.663 5.847 1.00 96.81 94 CYS A C 1
ATOM 733 O O . CYS A 1 94 ? -7.529 -11.126 6.571 1.00 96.81 94 CYS A O 1
ATOM 735 N N . GLU A 1 95 ? -6.373 -12.951 5.957 1.00 96.94 95 GLU A N 1
ATOM 736 C CA . GLU A 1 95 ? -6.957 -13.848 6.962 1.00 96.94 95 GLU A CA 1
ATOM 737 C C . GLU A 1 95 ? -6.683 -13.343 8.384 1.00 96.94 95 GLU A C 1
ATOM 739 O O . GLU A 1 95 ? -7.582 -13.278 9.228 1.00 96.94 95 GLU A O 1
ATOM 744 N N . HIS A 1 96 ? -5.454 -12.898 8.646 1.00 97.50 96 HIS A N 1
ATOM 745 C CA . HIS A 1 96 ? -5.092 -12.276 9.914 1.00 97.50 96 HIS A CA 1
ATOM 746 C C . HIS A 1 96 ? -5.847 -10.964 10.161 1.00 97.50 96 HIS A C 1
ATOM 748 O O . HIS A 1 96 ? -6.277 -10.729 11.287 1.00 97.50 96 HIS A O 1
ATOM 754 N N . ALA A 1 97 ? -6.066 -10.123 9.145 1.00 98.06 97 ALA A N 1
ATOM 755 C CA . ALA A 1 97 ? -6.862 -8.904 9.301 1.00 98.06 97 ALA A CA 1
ATOM 756 C C . ALA A 1 97 ? -8.325 -9.212 9.660 1.00 98.06 97 ALA A C 1
ATOM 758 O O . ALA A 1 97 ? -8.883 -8.576 10.553 1.00 98.06 97 ALA A O 1
ATOM 759 N N . GLN A 1 98 ? -8.928 -10.225 9.033 1.00 98.19 98 GLN A N 1
ATOM 760 C CA . GLN A 1 98 ? -10.276 -10.689 9.379 1.00 98.19 98 GLN A CA 1
ATOM 761 C C . GLN A 1 98 ? -10.338 -11.248 10.804 1.00 98.19 98 GLN A C 1
ATOM 763 O O . GLN A 1 98 ? -11.250 -10.918 11.560 1.00 98.19 98 GLN A O 1
ATOM 768 N N . THR A 1 99 ? -9.336 -12.033 11.199 1.00 98.00 99 THR A N 1
ATOM 769 C CA . THR A 1 99 ? -9.220 -12.575 12.561 1.00 98.00 99 THR A CA 1
ATOM 770 C C . THR A 1 99 ? -9.081 -11.452 13.592 1.00 98.00 99 THR A C 1
ATOM 772 O O . THR A 1 99 ? -9.730 -11.471 14.636 1.00 98.00 99 THR A O 1
ATOM 775 N N . PHE A 1 100 ? -8.272 -10.434 13.284 1.00 97.00 100 PHE A N 1
ATOM 776 C CA . PHE A 1 100 ? -8.091 -9.262 14.136 1.00 97.00 100 PHE A CA 1
ATOM 777 C C . PHE A 1 100 ? -9.397 -8.476 14.296 1.00 97.00 100 PHE A C 1
ATOM 779 O O . PHE A 1 100 ? -9.743 -8.082 15.407 1.00 97.00 100 PHE A O 1
ATOM 786 N N . ALA A 1 101 ? -10.151 -8.289 13.208 1.00 98.56 101 ALA A N 1
ATOM 787 C CA . ALA A 1 101 ? -11.455 -7.633 13.239 1.00 98.56 101 ALA A CA 1
ATOM 788 C C . ALA A 1 101 ? -12.455 -8.383 14.138 1.00 98.56 101 ALA A C 1
ATOM 790 O O . ALA A 1 101 ? -13.031 -7.770 15.030 1.00 98.56 101 ALA A O 1
ATOM 791 N N . GLN A 1 102 ? -12.573 -9.707 13.993 1.00 98.44 102 GLN A N 1
ATOM 792 C CA . GLN A 1 102 ? -13.437 -10.536 14.850 1.00 98.44 102 GLN A CA 1
ATOM 793 C C . GLN A 1 102 ? -13.038 -10.453 16.331 1.00 98.44 102 GLN A C 1
ATOM 795 O O . GLN A 1 102 ? -13.891 -10.375 17.217 1.00 98.44 102 GLN A O 1
ATOM 800 N N . GLY A 1 103 ? -11.732 -10.447 16.615 1.00 98.31 103 GLY A N 1
ATOM 801 C CA . GLY A 1 103 ? -11.214 -10.277 17.971 1.00 98.31 103 GLY A CA 1
ATOM 802 C C . GLY A 1 103 ? -11.581 -8.920 18.572 1.00 98.31 103 GLY A C 1
ATOM 803 O O . GLY A 1 103 ? -12.002 -8.857 19.725 1.00 98.31 103 GLY A O 1
ATOM 804 N N . LEU A 1 104 ? -11.472 -7.842 17.792 1.00 98.12 104 LEU A N 1
ATOM 805 C CA . LEU A 1 104 ? -11.883 -6.500 18.206 1.00 98.12 104 LEU A CA 1
ATOM 806 C C . LEU A 1 104 ? -13.394 -6.416 18.464 1.00 98.12 104 LEU A C 1
ATOM 808 O O . LEU A 1 104 ? -13.803 -5.875 19.492 1.00 98.12 104 LEU A O 1
ATOM 812 N N . GLU A 1 105 ? -14.221 -6.986 17.588 1.00 98.62 105 GLU A N 1
ATOM 813 C CA . GLU A 1 105 ? -15.679 -7.039 17.773 1.00 98.62 105 GLU A CA 1
ATOM 814 C C . GLU A 1 105 ? -16.054 -7.755 19.075 1.00 98.62 105 GLU A C 1
ATOM 816 O O . GLU A 1 105 ? -16.872 -7.259 19.850 1.00 98.62 105 GLU A O 1
ATOM 821 N N . ALA A 1 106 ? -15.387 -8.872 19.383 1.00 98.50 106 ALA A N 1
ATOM 822 C CA . ALA A 1 106 ? -15.581 -9.594 20.640 1.00 98.50 106 ALA A CA 1
ATOM 823 C C . ALA A 1 106 ? -15.187 -8.775 21.888 1.00 98.50 106 ALA A C 1
ATOM 825 O O . ALA A 1 106 ? -15.643 -9.084 22.989 1.00 98.50 106 ALA A O 1
ATOM 826 N N . GLN A 1 107 ? -14.365 -7.732 21.732 1.00 97.38 107 GLN A N 1
ATOM 827 C CA . GLN A 1 107 ? -13.991 -6.779 22.786 1.00 97.38 107 GLN A CA 1
ATOM 828 C C . GLN A 1 107 ? -14.853 -5.501 22.782 1.00 97.38 107 GLN A C 1
ATOM 830 O O . GLN A 1 107 ? -14.563 -4.564 23.524 1.00 97.38 107 GLN A O 1
ATOM 835 N N . GLY A 1 108 ? -15.915 -5.448 21.971 1.00 97.81 108 GLY A N 1
ATOM 836 C CA . GLY A 1 108 ? -16.855 -4.325 21.923 1.00 97.81 108 GLY A CA 1
ATOM 837 C C . GLY A 1 108 ? -16.454 -3.185 20.986 1.00 97.81 108 GLY A C 1
ATOM 838 O O . GLY A 1 108 ? -17.017 -2.095 21.084 1.00 97.81 108 GLY A O 1
ATOM 839 N N . PHE A 1 109 ? -15.494 -3.406 20.085 1.00 98.50 109 PHE A N 1
ATOM 840 C CA . PHE A 1 109 ? -15.213 -2.453 19.015 1.00 98.50 109 PHE A CA 1
ATOM 841 C C . PHE A 1 109 ? -16.220 -2.598 17.872 1.00 98.50 109 PHE A C 1
ATOM 843 O O . PHE A 1 109 ? -16.641 -3.696 17.516 1.00 98.50 109 PHE A O 1
ATOM 850 N N . THR A 1 110 ? -16.515 -1.477 17.230 1.00 98.62 110 THR A N 1
ATOM 851 C CA . THR A 1 110 ? -17.242 -1.396 15.967 1.00 98.62 110 THR A CA 1
ATOM 852 C C . THR A 1 110 ? -16.236 -1.285 14.823 1.00 98.62 110 THR A C 1
ATOM 854 O O . THR A 1 110 ? -15.432 -0.346 14.781 1.00 98.62 110 THR A O 1
ATOM 857 N N . ILE A 1 111 ? -16.281 -2.226 13.877 1.00 98.69 111 ILE A N 1
ATOM 858 C CA . ILE A 1 111 ? -15.473 -2.183 12.652 1.00 98.69 111 ILE A CA 1
ATOM 859 C C . ILE A 1 111 ? -16.131 -1.231 11.649 1.00 98.69 111 ILE A C 1
ATOM 861 O O . ILE A 1 111 ? -17.320 -1.332 11.355 1.00 98.69 111 ILE A O 1
ATOM 865 N N . LEU A 1 112 ? -15.363 -0.265 11.144 1.00 98.50 112 LEU A N 1
ATOM 866 C CA . LEU A 1 112 ? -15.871 0.852 10.340 1.00 98.50 112 LEU A CA 1
ATOM 867 C C . LEU A 1 112 ? -15.725 0.656 8.828 1.00 98.50 112 LEU A C 1
ATOM 869 O O . LEU A 1 112 ? -16.333 1.400 8.054 1.00 98.50 112 LEU A O 1
ATOM 873 N N . ASN A 1 113 ? -14.906 -0.301 8.398 1.00 98.06 113 ASN A N 1
ATOM 874 C CA . ASN A 1 113 ? -14.716 -0.646 6.995 1.00 98.06 113 ASN A CA 1
ATOM 875 C C . ASN A 1 113 ? -15.069 -2.109 6.738 1.00 98.06 113 ASN A C 1
ATOM 877 O O . ASN A 1 113 ? -14.948 -2.957 7.614 1.00 98.06 113 ASN A O 1
ATOM 881 N N . GLU A 1 114 ? -15.404 -2.424 5.492 1.00 97.12 114 GLU A N 1
ATOM 882 C CA . GLU A 1 114 ? -15.371 -3.811 5.043 1.00 97.12 114 GLU A CA 1
ATOM 883 C C . GLU A 1 114 ? -13.908 -4.288 5.002 1.00 97.12 114 GLU A C 1
ATOM 885 O O . GLU A 1 114 ? -13.044 -3.650 4.384 1.00 97.12 114 GLU A O 1
ATOM 890 N N . VAL A 1 115 ? -13.604 -5.389 5.690 1.00 97.44 115 VAL A N 1
ATOM 891 C CA . VAL A 1 115 ? -12.243 -5.942 5.792 1.00 97.44 115 VAL A CA 1
ATOM 892 C C . VAL A 1 115 ? -11.974 -6.858 4.596 1.00 97.44 115 VAL A C 1
ATOM 894 O O . VAL A 1 115 ? -12.005 -8.084 4.683 1.00 97.44 115 VAL A O 1
ATOM 897 N N . VAL A 1 116 ? -11.746 -6.228 3.443 1.00 94.94 116 VAL A N 1
ATOM 898 C CA . VAL A 1 116 ? -11.540 -6.906 2.148 1.00 94.94 116 VAL A CA 1
ATOM 899 C C . VAL A 1 116 ? -10.057 -7.212 1.870 1.00 94.94 116 VAL A C 1
ATOM 901 O O . VAL A 1 116 ? -9.727 -8.077 1.061 1.00 94.94 116 VAL A O 1
ATOM 904 N N . GLN A 1 117 ? -9.145 -6.494 2.529 1.00 95.06 117 GLN A N 1
ATOM 905 C CA . GLN A 1 117 ? -7.690 -6.651 2.408 1.00 95.06 117 GLN A CA 1
ATOM 906 C C . GLN A 1 117 ? -7.046 -6.715 3.806 1.00 95.06 117 GLN A C 1
ATOM 908 O O . GLN A 1 117 ? -7.682 -7.115 4.774 1.00 95.06 117 GLN A O 1
ATOM 913 N N . ASN A 1 118 ? -5.786 -6.304 3.943 1.00 96.12 118 ASN A N 1
ATOM 914 C CA . ASN A 1 118 ? -5.035 -6.340 5.198 1.00 96.12 118 ASN A CA 1
ATOM 915 C C . ASN A 1 118 ? -5.280 -5.134 6.133 1.00 96.12 118 ASN A C 1
ATOM 917 O O . ASN A 1 118 ? -4.398 -4.772 6.913 1.00 96.12 118 ASN A O 1
ATOM 921 N N . GLN A 1 119 ? -6.428 -4.461 6.022 1.00 97.12 119 GLN A N 1
ATOM 922 C CA . GLN A 1 119 ? -6.710 -3.207 6.729 1.00 97.12 119 GLN A CA 1
ATOM 923 C C . GLN A 1 119 ? -7.960 -3.319 7.592 1.00 97.12 119 GLN A C 1
ATOM 925 O O . GLN A 1 119 ? -9.038 -3.648 7.094 1.00 97.12 119 GLN A O 1
ATOM 930 N N . VAL A 1 120 ? -7.818 -2.953 8.864 1.00 98.56 120 VAL A N 1
ATOM 931 C CA . VAL A 1 120 ? -8.920 -2.877 9.826 1.00 98.56 120 VAL A CA 1
ATOM 932 C C . VAL A 1 120 ? -8.974 -1.471 10.403 1.00 98.56 120 VAL A C 1
ATOM 934 O O . VAL A 1 120 ? -7.978 -0.952 10.908 1.00 98.56 120 VAL A O 1
ATOM 937 N N . VAL A 1 121 ? -10.143 -0.849 10.326 1.00 98.69 121 VAL A N 1
ATOM 938 C CA . VAL A 1 121 ? -10.464 0.436 10.936 1.00 98.69 121 VAL A CA 1
ATOM 939 C C . VAL A 1 121 ? -11.537 0.176 11.975 1.00 98.69 121 VAL A C 1
ATOM 941 O O . VAL A 1 121 ? -12.609 -0.321 11.644 1.00 98.69 121 VAL A O 1
ATOM 944 N N . ALA A 1 122 ? -11.253 0.502 13.228 1.00 98.56 122 ALA A N 1
ATOM 945 C CA . ALA A 1 122 ? -12.142 0.180 14.334 1.00 98.56 122 ALA A CA 1
ATOM 946 C C . ALA A 1 122 ? -12.251 1.340 15.316 1.00 98.56 122 ALA A C 1
ATOM 948 O O . ALA A 1 122 ? -11.322 2.131 15.483 1.00 98.56 122 ALA A O 1
ATOM 949 N N . THR A 1 123 ? -13.388 1.433 15.986 1.00 98.62 123 THR A N 1
ATOM 950 C CA . THR A 1 123 ? -13.605 2.379 17.079 1.00 98.62 123 THR A CA 1
ATOM 951 C C . THR A 1 123 ? -14.458 1.740 18.165 1.00 98.62 123 THR A C 1
ATOM 953 O O . THR A 1 123 ? -14.896 0.607 18.008 1.00 98.62 123 THR A O 1
ATOM 956 N N . ILE A 1 124 ? -14.698 2.450 19.259 1.00 98.31 124 ILE A N 1
ATOM 957 C CA . ILE A 1 124 ? -15.707 2.072 20.249 1.00 98.31 124 ILE A CA 1
ATOM 958 C C . ILE A 1 124 ? -16.765 3.172 20.228 1.00 98.31 124 ILE A C 1
ATOM 960 O O . ILE A 1 124 ? -16.436 4.342 20.440 1.00 98.31 124 ILE A O 1
ATOM 964 N N . ASP A 1 125 ? -18.015 2.804 19.949 1.00 97.81 125 ASP A N 1
ATOM 965 C CA . ASP A 1 125 ? -19.122 3.756 19.840 1.00 97.81 125 ASP A CA 1
ATOM 966 C C . ASP A 1 125 ? -19.279 4.566 21.141 1.00 97.81 125 ASP A C 1
ATOM 968 O O . ASP A 1 125 ? -19.351 4.006 22.236 1.00 97.81 125 ASP A O 1
ATOM 972 N N . GLY A 1 126 ? -19.302 5.899 21.031 1.00 97.44 126 GLY A N 1
ATOM 973 C CA . GLY A 1 126 ? -19.382 6.812 22.179 1.00 97.44 126 GLY A CA 1
ATOM 974 C C . GLY A 1 126 ? -18.041 7.087 22.874 1.00 97.44 126 GLY A C 1
ATOM 975 O O . GLY A 1 126 ? -17.990 7.878 23.818 1.00 97.44 126 GLY A O 1
ATOM 976 N N . HIS A 1 127 ? -16.951 6.472 22.410 1.00 97.56 127 HIS A N 1
ATOM 977 C CA . HIS A 1 127 ? -15.603 6.609 22.962 1.00 97.56 127 HIS A CA 1
ATOM 978 C C . HIS A 1 127 ? -14.551 6.958 21.895 1.00 97.56 127 HIS A C 1
ATOM 980 O O . HIS A 1 127 ? -13.350 6.782 22.117 1.00 97.56 127 HIS A O 1
ATOM 986 N N . GLU A 1 128 ? -14.970 7.505 20.752 1.00 97.94 128 GLU A N 1
ATOM 987 C CA . GLU A 1 128 ? -14.105 7.888 19.630 1.00 97.94 128 GLU A CA 1
ATOM 988 C C . GLU A 1 128 ? -12.942 8.798 20.067 1.00 97.94 128 GLU A C 1
ATOM 990 O O . GLU A 1 128 ? -11.807 8.658 19.606 1.00 97.94 128 GLU A O 1
ATOM 995 N N . GLU A 1 129 ? -13.199 9.706 21.010 1.00 97.56 129 GLU A N 1
ATOM 996 C CA . GLU A 1 129 ? -12.205 10.635 21.560 1.00 97.56 129 GLU A CA 1
ATOM 997 C C . GLU A 1 129 ? -11.016 9.933 22.236 1.00 97.56 129 GLU A C 1
ATOM 999 O O . GLU A 1 129 ? -9.917 10.488 22.303 1.00 97.56 129 GLU A O 1
ATOM 1004 N N . HIS A 1 130 ? -11.191 8.688 22.686 1.00 97.50 130 HIS A N 1
ATOM 1005 C CA . HIS A 1 130 ? -10.143 7.918 23.352 1.00 97.50 130 HIS A CA 1
ATOM 1006 C C . HIS A 1 130 ? -9.258 7.120 22.385 1.00 97.50 130 HIS A C 1
ATOM 1008 O O . HIS A 1 130 ? -8.206 6.634 22.801 1.00 97.50 130 HIS A O 1
ATOM 1014 N N . MET A 1 131 ? -9.611 7.011 21.097 1.00 98.00 131 MET A N 1
ATOM 1015 C CA . MET A 1 131 ? -8.884 6.157 20.141 1.00 98.00 131 MET A CA 1
ATOM 1016 C C . MET A 1 131 ? -7.417 6.569 19.957 1.00 98.00 131 MET A C 1
ATOM 1018 O O . MET A 1 131 ? -6.537 5.720 19.821 1.00 98.00 131 MET A O 1
ATOM 1022 N N . VAL A 1 132 ? -7.124 7.872 20.025 1.00 97.88 132 VAL A N 1
ATOM 1023 C CA . VAL A 1 132 ? -5.745 8.388 19.965 1.00 97.88 132 VAL A CA 1
ATOM 1024 C C . VAL A 1 132 ? -4.946 7.971 21.203 1.00 97.88 132 VAL A C 1
ATOM 1026 O O . VAL A 1 132 ? -3.793 7.554 21.085 1.00 97.88 132 VAL A O 1
ATOM 1029 N N . ALA A 1 133 ? -5.555 8.066 22.388 1.00 97.88 133 ALA A N 1
ATOM 1030 C CA . ALA A 1 133 ? -4.916 7.680 23.642 1.00 97.88 133 ALA A CA 1
ATOM 1031 C C . ALA A 1 133 ? -4.683 6.165 23.710 1.00 97.88 133 ALA A C 1
ATOM 1033 O O . ALA A 1 133 ? -3.603 5.740 24.118 1.00 97.88 133 ALA A O 1
ATOM 1034 N N . LEU A 1 134 ? -5.649 5.370 23.239 1.00 97.06 134 LEU A N 1
ATOM 1035 C CA . LEU A 1 134 ? -5.532 3.919 23.111 1.00 97.06 134 LEU A CA 1
ATOM 1036 C C . LEU A 1 134 ? -4.347 3.534 22.217 1.00 97.06 134 LEU A C 1
ATOM 1038 O O . LEU A 1 134 ? -3.465 2.803 22.660 1.00 97.06 134 LEU A O 1
ATOM 1042 N N . ALA A 1 135 ? -4.282 4.072 20.992 1.00 97.69 135 ALA A N 1
ATOM 1043 C CA . ALA A 1 135 ? -3.179 3.791 20.074 1.00 97.69 135 ALA A CA 1
ATOM 1044 C C . ALA A 1 135 ? -1.823 4.163 20.690 1.00 97.69 135 ALA A C 1
ATOM 1046 O O . ALA A 1 135 ? -0.878 3.383 20.631 1.00 97.69 135 ALA A O 1
ATOM 1047 N N . LYS A 1 136 ? -1.732 5.322 21.355 1.00 98.12 136 LYS A N 1
ATOM 1048 C CA . LYS A 1 136 ? -0.502 5.750 22.032 1.00 98.12 136 LYS A CA 1
ATOM 1049 C C . LYS A 1 136 ? -0.110 4.816 23.180 1.00 98.12 136 LYS A C 1
ATOM 1051 O O . LYS A 1 136 ? 1.072 4.525 23.339 1.00 98.12 136 LYS A O 1
ATOM 1056 N N . HIS A 1 137 ? -1.073 4.362 23.980 1.00 97.81 137 HIS A N 1
ATOM 1057 C CA . HIS A 1 137 ? -0.815 3.429 25.077 1.00 97.81 137 HIS A CA 1
ATOM 1058 C C . HIS A 1 137 ? -0.225 2.116 24.555 1.00 97.81 137 HIS A C 1
ATOM 1060 O O . HIS A 1 137 ? 0.810 1.669 25.044 1.00 97.81 137 HIS A O 1
ATOM 1066 N N . VAL A 1 138 ? -0.826 1.563 23.500 1.00 97.00 138 VAL A N 1
ATOM 1067 C CA . VAL A 1 138 ? -0.341 0.343 22.851 1.00 97.00 138 VAL A CA 1
ATOM 1068 C C . VAL A 1 138 ? 1.055 0.539 22.257 1.00 97.00 138 VAL A C 1
ATOM 1070 O O . VAL A 1 138 ? 1.942 -0.266 22.517 1.00 97.00 138 VAL A O 1
ATOM 1073 N N . GLN A 1 139 ? 1.309 1.645 21.556 1.00 97.81 139 GLN A N 1
ATOM 1074 C CA . GLN A 1 139 ? 2.641 1.941 21.014 1.00 97.81 139 GLN A CA 1
ATOM 1075 C C . GLN A 1 139 ? 3.722 2.030 22.106 1.00 97.81 139 GLN A C 1
ATOM 1077 O O . GLN A 1 139 ? 4.841 1.572 21.897 1.00 97.81 139 GLN A O 1
ATOM 1082 N N . ILE A 1 140 ? 3.399 2.607 23.270 1.00 98.31 140 ILE A N 1
ATOM 1083 C CA . ILE A 1 140 ? 4.327 2.716 24.409 1.00 98.31 140 ILE A CA 1
ATOM 1084 C C . ILE A 1 140 ? 4.590 1.353 25.057 1.00 98.31 140 ILE A C 1
ATOM 1086 O O . ILE A 1 140 ? 5.694 1.131 25.551 1.00 98.31 140 ILE A O 1
ATOM 1090 N N . SER A 1 141 ? 3.610 0.444 25.050 1.00 97.94 141 SER A N 1
ATOM 1091 C CA . SER A 1 141 ? 3.786 -0.908 25.601 1.00 97.94 141 SER A CA 1
ATOM 1092 C C . SER A 1 141 ? 4.880 -1.707 24.881 1.00 97.94 141 SER A C 1
ATOM 1094 O O . SER A 1 141 ? 5.508 -2.570 25.485 1.00 97.94 141 SER A O 1
ATOM 1096 N N . GLY A 1 142 ? 5.118 -1.413 23.596 1.00 96.56 142 GLY A N 1
ATOM 1097 C CA . GLY A 1 142 ? 6.035 -2.165 22.741 1.00 96.56 142 GLY A CA 1
ATOM 1098 C C . GLY A 1 142 ? 5.488 -3.513 22.255 1.00 96.56 142 GLY A C 1
ATOM 1099 O O . GLY A 1 142 ? 6.184 -4.200 21.515 1.00 96.56 142 GLY A O 1
ATOM 1100 N N . GLU A 1 143 ? 4.261 -3.891 22.627 1.00 94.38 143 GLU A N 1
ATOM 1101 C CA . GLU A 1 143 ? 3.655 -5.172 22.235 1.00 94.38 143 GLU A CA 1
ATOM 1102 C C . GLU A 1 143 ? 3.242 -5.195 20.761 1.00 94.38 143 GLU A C 1
ATOM 1104 O O . GLU A 1 143 ? 3.431 -6.191 20.066 1.00 94.38 143 GLU A O 1
ATOM 1109 N N . CYS A 1 144 ? 2.683 -4.089 20.266 1.00 94.06 144 CYS A N 1
ATOM 1110 C CA . CYS A 1 144 ? 2.374 -3.913 18.854 1.00 94.06 144 CYS A CA 1
ATOM 1111 C C . CYS A 1 144 ? 2.329 -2.430 18.470 1.00 94.06 144 CYS A C 1
ATOM 1113 O O . CYS A 1 144 ? 2.342 -1.536 19.320 1.00 94.06 144 CYS A O 1
ATOM 1115 N N . TRP A 1 145 ? 2.277 -2.165 17.164 1.00 96.00 145 TRP A N 1
ATOM 1116 C CA . TRP A 1 145 ? 2.155 -0.816 16.630 1.00 96.00 145 TRP A CA 1
ATOM 1117 C C . TRP A 1 145 ? 0.980 -0.727 15.659 1.00 96.00 145 TRP A C 1
ATOM 1119 O O . TRP A 1 145 ? 0.925 -1.434 14.655 1.00 96.00 145 TRP A O 1
ATOM 1129 N N . PHE A 1 146 ? 0.057 0.189 15.936 1.00 96.88 146 PHE A N 1
ATOM 1130 C CA . PHE A 1 146 ? -0.953 0.639 14.986 1.00 96.88 146 PHE A CA 1
ATOM 1131 C C . PHE A 1 146 ? -1.228 2.127 15.184 1.00 96.88 146 PHE A C 1
ATOM 1133 O O . PHE A 1 146 ? -0.967 2.698 16.246 1.00 96.88 146 PHE A O 1
ATOM 1140 N N . GLY A 1 147 ? -1.733 2.773 14.137 1.00 95.69 147 GLY A N 1
ATOM 1141 C CA . GLY A 1 147 ? -2.020 4.203 14.143 1.00 95.69 147 GLY A CA 1
ATOM 1142 C C . GLY A 1 147 ? -3.446 4.519 14.581 1.00 95.69 147 GLY A C 1
ATOM 1143 O O . GLY A 1 147 ? -4.313 3.650 14.648 1.00 95.69 147 GLY A O 1
ATOM 1144 N N . ASN A 1 148 ? -3.704 5.804 14.813 1.00 96.62 148 ASN A N 1
ATOM 1145 C CA . ASN A 1 148 ? -5.060 6.348 14.806 1.00 96.62 148 ASN A CA 1
ATOM 1146 C C . ASN A 1 148 ? -5.400 6.901 13.412 1.00 96.62 148 ASN A C 1
ATOM 1148 O O . ASN A 1 148 ? -4.516 7.145 12.589 1.00 96.62 148 ASN A O 1
ATOM 1152 N N . THR A 1 149 ? -6.686 7.081 13.140 1.00 98.06 149 THR A N 1
ATOM 1153 C CA . THR A 1 149 ? -7.196 7.685 11.910 1.00 98.06 149 THR A CA 1
ATOM 1154 C C . THR A 1 149 ? -8.531 8.388 12.163 1.00 98.06 149 THR A C 1
ATOM 1156 O O . THR A 1 149 ? -9.117 8.274 13.242 1.00 98.06 149 THR A O 1
ATOM 1159 N N . VAL A 1 150 ? -9.022 9.105 11.154 1.00 98.12 150 VAL A N 1
ATOM 1160 C CA . VAL A 1 150 ? -10.391 9.623 11.106 1.00 98.12 150 VAL A CA 1
ATOM 1161 C C . VAL A 1 150 ? -11.077 9.014 9.891 1.00 98.12 150 VAL A C 1
ATOM 1163 O O . VAL A 1 150 ? -10.706 9.299 8.7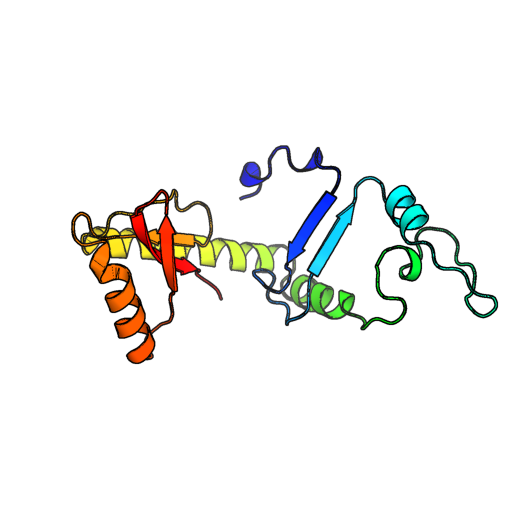55 1.00 98.12 150 VAL A O 1
ATOM 1166 N N . TRP A 1 151 ? -12.081 8.176 10.129 1.00 97.50 151 TRP A N 1
ATOM 1167 C CA . TRP A 1 151 ? -12.844 7.486 9.095 1.00 97.50 151 TRP A CA 1
ATOM 1168 C C . TRP A 1 151 ? -14.262 8.037 9.038 1.00 97.50 151 TRP A C 1
ATOM 1170 O O . TRP A 1 151 ? -15.005 7.931 10.010 1.00 97.50 151 TRP A O 1
ATOM 1180 N N . GLN A 1 152 ? -14.629 8.661 7.915 1.00 96.62 152 GLN A N 1
ATOM 1181 C CA . GLN A 1 152 ? -15.955 9.270 7.719 1.00 96.62 152 GLN A CA 1
ATOM 1182 C C . GLN A 1 152 ? -16.378 10.187 8.889 1.00 96.62 152 GLN A C 1
ATOM 1184 O O . GLN A 1 152 ? -17.515 10.166 9.348 1.00 96.62 152 GLN A O 1
ATOM 1189 N N . GLY A 1 153 ? -15.431 10.979 9.407 1.00 97.06 153 GLY A N 1
ATOM 1190 C CA . GLY A 1 153 ? -15.649 11.895 10.533 1.00 97.06 153 GLY A CA 1
ATOM 1191 C C . GLY A 1 153 ? -15.536 11.266 11.927 1.00 97.06 153 GLY A C 1
ATOM 1192 O O . GLY A 1 153 ? -15.603 11.990 12.916 1.00 97.06 153 GLY A O 1
ATOM 1193 N N . ARG A 1 154 ? -15.313 9.951 12.034 1.00 97.69 154 ARG A N 1
ATOM 1194 C CA . ARG A 1 154 ? -15.182 9.233 13.310 1.00 97.69 154 ARG A CA 1
ATOM 1195 C C . ARG A 1 154 ? -13.719 8.949 13.626 1.00 97.69 154 ARG A C 1
ATOM 1197 O O . ARG A 1 154 ? -13.001 8.404 12.789 1.00 97.69 154 ARG A O 1
ATOM 1204 N N . LYS A 1 155 ? -13.265 9.300 14.832 1.00 98.50 155 LYS A N 1
ATOM 1205 C CA . LYS A 1 155 ? -11.923 8.920 15.302 1.00 98.50 155 LYS A CA 1
ATOM 1206 C C . LYS A 1 155 ? -11.884 7.412 15.543 1.00 98.50 155 LYS A C 1
ATOM 1208 O O . LYS A 1 155 ? -12.817 6.841 16.107 1.00 98.50 155 LYS A O 1
ATOM 1213 N N . ALA A 1 156 ? -10.810 6.786 15.090 1.00 98.69 156 ALA A N 1
ATOM 1214 C CA . ALA A 1 156 ? -10.659 5.340 15.039 1.00 98.69 156 ALA A CA 1
ATOM 1215 C C . ALA A 1 156 ? -9.186 4.944 15.187 1.00 98.69 156 ALA A C 1
ATOM 1217 O O . ALA A 1 156 ? -8.282 5.773 15.053 1.00 98.69 156 ALA A O 1
ATOM 1218 N N . ILE A 1 157 ? -8.943 3.662 15.423 1.00 98.44 157 ILE A N 1
ATOM 1219 C CA . ILE A 1 157 ? -7.643 3.026 15.217 1.00 98.44 157 ILE A CA 1
ATOM 1220 C C . ILE A 1 157 ? -7.601 2.408 13.816 1.00 98.44 157 ILE A C 1
ATOM 1222 O O . ILE A 1 157 ? -8.628 1.973 13.294 1.00 98.44 157 ILE A O 1
ATOM 1226 N N . ARG A 1 158 ? -6.420 2.392 13.192 1.00 98.19 158 ARG A N 1
ATOM 1227 C CA . ARG A 1 158 ? -6.176 1.741 11.899 1.00 98.19 158 ARG A CA 1
ATOM 1228 C C . ARG A 1 158 ? -5.019 0.767 12.028 1.00 98.19 158 ARG A C 1
ATOM 1230 O O . ARG A 1 158 ? -3.883 1.176 12.276 1.00 98.19 158 ARG A O 1
ATOM 1237 N N . ILE A 1 159 ? -5.318 -0.497 11.778 1.00 97.44 159 ILE A N 1
ATOM 1238 C CA . ILE A 1 159 ? -4.375 -1.603 11.801 1.00 97.44 159 ILE A CA 1
ATOM 1239 C C . ILE A 1 159 ? -4.105 -2.034 10.362 1.00 97.44 159 ILE A C 1
ATOM 1241 O O . ILE A 1 159 ? -5.031 -2.293 9.593 1.00 97.44 159 ILE A O 1
ATOM 1245 N N . SER A 1 160 ? -2.825 -2.094 10.006 1.00 95.69 160 SER A N 1
ATOM 1246 C CA . SER A 1 160 ? -2.339 -2.664 8.753 1.00 95.69 160 SER A CA 1
ATOM 1247 C C . SER A 1 160 ? -1.600 -3.950 9.083 1.00 95.69 160 SER A C 1
ATOM 1249 O O . SER A 1 160 ? -0.557 -3.893 9.726 1.00 95.69 160 SER A O 1
ATOM 1251 N N . VAL A 1 161 ? -2.130 -5.096 8.665 1.00 95.38 161 VAL A N 1
ATOM 1252 C CA . VAL A 1 161 ? -1.459 -6.378 8.889 1.00 95.38 161 VAL A CA 1
ATOM 1253 C C . VAL A 1 161 ? -0.393 -6.573 7.818 1.00 95.38 161 VAL A C 1
ATOM 1255 O O . VAL A 1 161 ? -0.703 -6.723 6.634 1.00 95.38 161 VAL A O 1
ATOM 1258 N N . SER A 1 162 ? 0.866 -6.545 8.230 1.00 89.88 162 SER A N 1
ATOM 1259 C CA . SER A 1 162 ? 2.025 -6.865 7.397 1.00 89.88 162 SER A CA 1
ATOM 1260 C C . SER A 1 162 ? 2.658 -8.187 7.833 1.00 89.88 162 SER A C 1
ATOM 1262 O O . SER A 1 162 ? 2.259 -8.761 8.849 1.00 89.88 162 SER A O 1
ATOM 1264 N N . ASN A 1 163 ? 3.583 -8.683 7.013 1.00 70.88 163 ASN A N 1
ATOM 1265 C CA . ASN A 1 163 ? 4.353 -9.902 7.265 1.00 70.88 163 ASN A CA 1
ATOM 1266 C C . ASN A 1 163 ? 5.441 -9.670 8.326 1.00 70.88 163 ASN A C 1
ATOM 1268 O O . ASN A 1 163 ? 5.837 -8.492 8.503 1.00 70.88 163 ASN A O 1
#

Radius of gyration: 21.16 Å; chains: 1; bounding box: 46×34×56 Å